Protein AF-A0A1G2R1R0-F1 (afdb_monomer_lite)

Organism: NCBI:txid1802451

Secondary structure (DSSP, 8-state):
-------PPPHHHHHHHHHHHHHHHHHHHHHHHHHHHHHHHHHHHHHHHHHHHHHHHHHT-GGGTTTTT-S---SS--S-BTTTBSSPPPPSSTT---EEE---TT-TTS---SSTT--EEEEE-SSS-BTTEEEEEEEETTEEEEEEEE-TTSSSS--TTTS-GGGG-

Sequence (169 aa):
MLQTKQKGFTLIELLVVIAIIGILAGIVMVSLGGARANARDARRQADMRQFSTAMEMCYDDAACGAGNDAYIASATLPTVIGTFMPAVPDDPQAGLDYGWVCNIAGVAPCPAATNSQDYCAYAILEGGDTATTIQAIFAGPGGVREKAVADADNNRVPDAGEITLAVCE

pLDDT: mean 80.39, std 12.14, range [47.19, 96.94]

Radius of gyration: 25.12 Å; chains: 1; bounding box: 64×57×67 Å

InterPro domains:
  IPR002416 Type II secretion system protein GspH-like [PR00885] (4-18)
  IPR002416 Type II secretion system protein GspH-like [PR00885] (19-33)
  IPR012902 Prokaryotic N-terminal methylation site [PF07963] (5-29)
  IPR012902 Prokaryotic N-terminal methylation site [PS00409] (7-27)
  IPR012902 Prokaryotic N-terminal methylation site [TIGR02532] (6-29)
  IPR045584 Pilin-like [SSF54523] (9-96)

Foldseek 3Di:
DDDDPDDDDDPVNVVVVVVVVVVVVVVVVVVVVVVVLVVLQVVQQVLLQLVQVLLVVLACDVQQPHPDLSSPQDPDDDQARRPSRRGRDARPDPPHGKDWQGAHAPDPPHDHNPDSQQTKIKDWGPPDDDQFWTWMWIRGPPGIDIDIWTDRPSPSDRDSPRDHSVVVD

Structure (mmCIF, N/CA/C/O backbone):
data_AF-A0A1G2R1R0-F1
#
_entry.id   AF-A0A1G2R1R0-F1
#
loop_
_atom_site.group_PDB
_atom_site.id
_atom_site.type_symbol
_atom_site.label_atom_id
_atom_site.label_alt_id
_atom_site.label_comp_id
_atom_site.label_asym_id
_atom_site.label_entity_id
_atom_site.label_seq_id
_atom_site.pdbx_PDB_ins_code
_atom_site.Cartn_x
_atom_site.Cartn_y
_atom_site.Cartn_z
_atom_site.occupancy
_atom_site.B_iso_or_equiv
_atom_site.auth_seq_id
_atom_site.auth_comp_id
_atom_site.auth_asym_id
_atom_site.auth_atom_id
_atom_site.pdbx_PDB_model_num
ATOM 1 N N . MET A 1 1 ? -47.206 -36.824 43.257 1.00 47.28 1 MET A N 1
ATOM 2 C CA . MET A 1 1 ? -46.804 -35.985 42.107 1.00 47.28 1 MET A CA 1
ATOM 3 C C . MET A 1 1 ? -45.983 -34.823 42.647 1.00 47.28 1 MET A C 1
ATOM 5 O O . MET A 1 1 ? -46.531 -33.996 43.360 1.00 47.28 1 MET A O 1
ATOM 9 N N . LEU A 1 2 ? -44.667 -34.817 42.427 1.00 56.06 2 LEU A N 1
ATOM 10 C CA . LEU A 1 2 ? -43.780 -33.742 42.889 1.00 56.06 2 LEU A CA 1
ATOM 11 C C . LEU A 1 2 ? -43.936 -32.539 41.947 1.00 56.06 2 LEU A C 1
ATOM 13 O O . LEU A 1 2 ? -43.501 -32.599 40.802 1.00 56.06 2 LEU A O 1
ATOM 17 N N . GLN A 1 3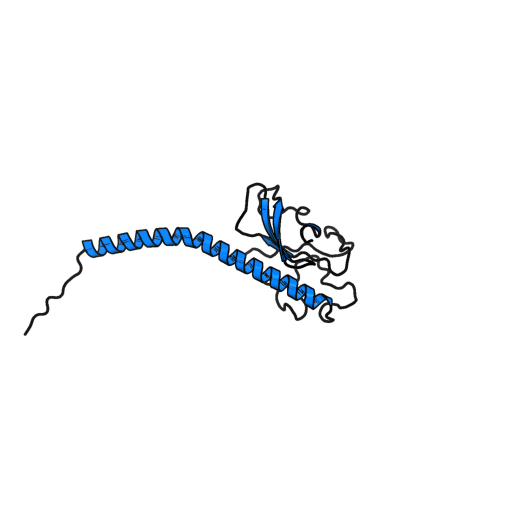 ? -44.591 -31.469 42.405 1.00 66.31 3 GLN A N 1
ATOM 18 C CA . GLN A 1 3 ? -44.658 -30.207 41.664 1.00 66.31 3 GLN A CA 1
ATOM 19 C C . GLN A 1 3 ? -43.278 -29.539 41.665 1.00 66.31 3 GLN A C 1
ATOM 21 O O . GLN A 1 3 ? -42.821 -29.007 42.677 1.00 66.31 3 GLN A O 1
ATOM 26 N N . THR A 1 4 ? -42.610 -29.551 40.517 1.00 67.38 4 THR A N 1
ATOM 27 C CA . THR A 1 4 ? -41.399 -28.766 40.271 1.00 67.38 4 THR A CA 1
ATOM 28 C C . THR A 1 4 ? -41.767 -27.285 40.195 1.00 67.38 4 THR A C 1
ATOM 30 O O . THR A 1 4 ? -42.403 -26.852 39.233 1.00 67.38 4 THR A O 1
ATOM 33 N N . LYS A 1 5 ? -41.384 -26.497 41.209 1.00 72.75 5 LYS A N 1
ATOM 34 C CA . LYS A 1 5 ? -41.508 -25.031 41.175 1.00 72.75 5 LYS A CA 1
ATOM 35 C C . LYS A 1 5 ? -40.664 -24.482 40.021 1.00 72.75 5 LYS A C 1
ATOM 37 O O . LYS A 1 5 ? -39.437 -24.511 40.084 1.00 72.75 5 LYS A O 1
ATOM 42 N N . GLN A 1 6 ? -41.326 -23.981 38.984 1.00 74.12 6 GLN A N 1
ATOM 43 C CA . GLN A 1 6 ? -40.698 -23.215 37.910 1.00 74.12 6 GLN A CA 1
ATOM 44 C C . GLN A 1 6 ? -40.205 -21.885 38.504 1.00 74.12 6 GLN A C 1
ATOM 46 O O . GLN A 1 6 ? -41.007 -21.092 38.998 1.00 74.12 6 GLN A O 1
ATOM 51 N N . LYS A 1 7 ? -38.886 -21.666 38.528 1.00 77.75 7 LYS A N 1
ATOM 52 C CA . LYS A 1 7 ? -38.292 -20.385 38.934 1.00 77.75 7 LYS A CA 1
ATOM 53 C C . LYS A 1 7 ? -38.355 -19.433 37.737 1.00 77.75 7 LYS A C 1
ATOM 55 O O . LYS A 1 7 ? -37.730 -19.708 36.718 1.00 77.75 7 LYS A O 1
ATOM 60 N N . GLY A 1 8 ? -39.129 -18.357 37.851 1.00 80.56 8 GLY A N 1
ATOM 61 C CA . GLY A 1 8 ? -39.125 -17.263 36.878 1.00 80.56 8 GLY A CA 1
ATOM 62 C C . GLY A 1 8 ? -37.972 -16.297 37.147 1.00 80.56 8 GLY A C 1
ATOM 63 O O . GLY A 1 8 ? -37.616 -16.084 38.305 1.00 80.56 8 GLY A O 1
ATOM 64 N N . PHE A 1 9 ? -37.405 -15.721 36.087 1.00 81.38 9 PHE A N 1
ATOM 65 C CA . PHE A 1 9 ? -36.461 -14.608 36.196 1.00 81.38 9 PHE A CA 1
ATOM 66 C C . PHE A 1 9 ? -37.168 -13.366 36.740 1.00 81.38 9 PHE A C 1
ATOM 68 O O . PHE A 1 9 ? -38.299 -13.058 36.357 1.00 81.38 9 PHE A O 1
ATOM 75 N N . THR A 1 10 ? -36.496 -12.635 37.622 1.00 91.31 10 THR A N 1
ATOM 76 C CA . THR A 1 10 ? -36.976 -11.338 38.097 1.00 91.31 10 THR A CA 1
ATOM 77 C C . THR A 1 10 ? -36.669 -10.246 37.067 1.00 91.31 10 THR A C 1
ATOM 79 O O . THR A 1 10 ? -35.667 -10.297 36.353 1.00 91.31 10 THR A O 1
ATOM 82 N N . LEU A 1 11 ? -37.519 -9.215 36.996 1.00 90.06 11 LEU A N 1
ATOM 83 C CA . LEU A 1 11 ? -37.290 -8.064 36.110 1.00 90.06 11 LEU A CA 1
ATOM 84 C C . LEU A 1 11 ? -35.960 -7.356 36.414 1.00 90.06 11 LEU A C 1
ATOM 86 O O . LEU A 1 11 ? -35.303 -6.862 35.502 1.00 90.06 11 LEU A O 1
ATOM 90 N N . ILE A 1 12 ? -35.549 -7.339 37.686 1.00 93.62 12 ILE A N 1
ATOM 91 C CA . ILE A 1 12 ? -34.287 -6.729 38.109 1.00 93.62 12 ILE A CA 1
ATOM 92 C C . ILE A 1 12 ? -33.070 -7.530 37.634 1.00 93.62 12 ILE A C 1
ATOM 94 O O . ILE A 1 12 ? -32.092 -6.928 37.200 1.00 93.62 12 ILE A O 1
ATOM 98 N N . GLU A 1 13 ? -33.135 -8.866 37.637 1.00 91.56 13 GLU A N 1
ATOM 99 C CA . GLU A 1 13 ? -32.060 -9.707 37.095 1.00 91.56 13 GLU A CA 1
ATOM 100 C C . GLU A 1 13 ? -31.853 -9.437 35.605 1.00 91.56 13 GLU A C 1
ATOM 102 O O . GLU A 1 13 ? -30.718 -9.279 35.161 1.00 91.56 13 GLU A O 1
ATOM 107 N N . LEU A 1 14 ? -32.937 -9.307 34.837 1.00 92.25 14 LEU A N 1
ATOM 108 C CA . LEU A 1 14 ? -32.832 -9.014 33.410 1.00 92.25 14 LEU A CA 1
ATOM 109 C C . LEU A 1 14 ? -32.313 -7.589 33.152 1.00 92.25 14 LEU A C 1
ATOM 111 O O . LEU A 1 14 ? -31.505 -7.389 32.245 1.00 92.25 14 LEU A O 1
ATOM 115 N N . LEU A 1 15 ? -32.706 -6.616 33.982 1.00 93.75 15 LEU A N 1
ATOM 116 C CA . LEU A 1 15 ? -32.245 -5.228 33.885 1.00 93.75 15 LEU A CA 1
ATOM 117 C C . LEU A 1 15 ? -30.734 -5.103 34.129 1.00 93.75 15 LEU A C 1
ATOM 119 O O . LEU A 1 15 ? -30.040 -4.412 33.383 1.00 93.75 15 LEU A O 1
ATOM 123 N N . VAL A 1 16 ? -30.200 -5.796 35.137 1.00 95.50 16 VAL A N 1
ATOM 124 C CA . VAL A 1 16 ? -28.757 -5.773 35.428 1.00 95.50 16 VAL A CA 1
ATOM 125 C C . VAL A 1 16 ? -27.952 -6.408 34.290 1.00 95.50 16 VAL A C 1
ATOM 127 O O . VAL A 1 16 ? -26.895 -5.896 33.926 1.00 95.50 16 VAL A O 1
ATOM 130 N N . VAL A 1 17 ? -28.457 -7.479 33.674 1.00 95.88 17 VAL A N 1
ATOM 131 C CA . VAL A 1 17 ? -27.763 -8.157 32.567 1.00 95.88 17 VAL A CA 1
ATOM 132 C C . VAL A 1 17 ? -27.630 -7.250 31.347 1.00 95.88 17 VAL A C 1
ATOM 134 O O . VAL A 1 17 ? -26.528 -7.105 30.817 1.00 95.88 17 VAL A O 1
ATOM 137 N N . ILE A 1 18 ? -28.711 -6.592 30.919 1.00 96.06 18 ILE A N 1
ATOM 138 C CA . ILE A 1 18 ? -28.638 -5.674 29.771 1.00 96.06 18 ILE A CA 1
ATOM 139 C C . ILE A 1 18 ? -27.754 -4.457 30.073 1.00 96.06 18 ILE A C 1
ATOM 141 O O . ILE A 1 18 ? -27.066 -3.975 29.176 1.00 96.06 18 ILE A O 1
ATOM 145 N N . ALA A 1 19 ? -27.706 -4.006 31.333 1.00 96.69 19 ALA A N 1
ATOM 146 C CA . ALA A 1 19 ? -26.809 -2.936 31.755 1.00 96.69 19 ALA A CA 1
ATOM 147 C C . ALA A 1 19 ? -25.333 -3.351 31.618 1.00 96.69 19 ALA A C 1
ATOM 149 O O . ALA A 1 19 ? -24.538 -2.606 31.048 1.00 96.69 19 ALA A O 1
ATOM 150 N N . ILE A 1 20 ? -24.969 -4.561 32.060 1.00 96.75 20 ILE A N 1
ATOM 151 C CA . ILE A 1 20 ? -23.601 -5.087 31.920 1.00 96.75 20 ILE A CA 1
ATOM 152 C C . ILE A 1 20 ? -23.238 -5.286 30.442 1.00 96.75 20 ILE A C 1
ATOM 154 O O . ILE A 1 20 ? -22.154 -4.877 30.024 1.00 96.75 20 ILE A O 1
ATOM 158 N N . ILE A 1 21 ? -24.141 -5.858 29.633 1.00 96.81 21 ILE A N 1
ATOM 159 C CA . ILE A 1 21 ? -23.924 -6.025 28.185 1.00 96.81 21 ILE A CA 1
ATOM 160 C C . ILE A 1 21 ? -23.706 -4.662 27.517 1.00 96.81 21 ILE A C 1
ATOM 162 O O . ILE A 1 21 ? -22.800 -4.536 26.698 1.00 96.81 21 ILE A O 1
ATOM 166 N N . GLY A 1 22 ? -24.475 -3.636 27.894 1.00 96.94 22 GLY A N 1
ATOM 167 C CA . GLY A 1 22 ? -24.312 -2.275 27.379 1.00 96.94 22 GLY A CA 1
ATOM 168 C C . GLY A 1 22 ? -22.936 -1.678 27.686 1.00 96.94 22 GLY A C 1
ATOM 169 O O . GLY A 1 22 ? -22.299 -1.119 26.795 1.00 96.94 22 GLY A O 1
ATOM 170 N N . ILE A 1 23 ? -22.440 -1.853 28.916 1.00 96.25 23 ILE A N 1
ATOM 171 C CA . ILE A 1 23 ? -21.105 -1.381 29.319 1.00 96.25 23 ILE A CA 1
ATOM 172 C C . ILE A 1 23 ? -20.011 -2.099 28.518 1.00 96.25 23 ILE A C 1
ATOM 174 O O . ILE A 1 23 ? -19.132 -1.449 27.950 1.00 96.25 23 ILE A O 1
ATOM 178 N N . LEU A 1 24 ? -20.076 -3.432 28.430 1.00 96.88 24 LEU A N 1
ATOM 179 C CA . LEU A 1 24 ? -19.086 -4.224 27.692 1.00 96.88 24 LEU A CA 1
ATOM 180 C C . LEU A 1 24 ? -19.102 -3.902 26.192 1.00 96.88 24 LEU A C 1
ATOM 182 O O . LEU A 1 24 ? -18.042 -3.725 25.592 1.00 96.88 24 LEU A O 1
ATOM 186 N N . ALA A 1 25 ? -20.289 -3.769 25.594 1.00 94.75 25 ALA A N 1
ATOM 187 C CA . ALA A 1 25 ? -20.441 -3.406 24.188 1.00 94.75 25 ALA A CA 1
ATOM 188 C C . ALA A 1 25 ? -19.860 -2.015 23.885 1.00 94.75 25 ALA A C 1
ATOM 190 O O . ALA A 1 25 ? -19.209 -1.840 22.854 1.00 94.75 25 ALA A O 1
ATOM 191 N N . GLY A 1 26 ? -20.032 -1.047 24.794 1.00 93.81 26 GLY A N 1
ATOM 192 C CA . GLY A 1 26 ? -19.455 0.292 24.659 1.00 93.81 26 GLY A CA 1
ATOM 193 C C . GLY A 1 26 ? -17.925 0.282 24.610 1.00 93.81 26 GLY A C 1
ATOM 194 O O . GLY A 1 26 ? -17.334 0.904 23.728 1.00 93.81 26 GLY A O 1
ATOM 195 N N . ILE A 1 27 ? -17.274 -0.477 25.499 1.00 92.88 27 ILE A N 1
ATOM 196 C CA . ILE A 1 27 ? -15.804 -0.590 25.532 1.00 92.88 27 ILE A CA 1
ATOM 197 C C . ILE A 1 27 ? -15.273 -1.245 24.248 1.00 92.88 27 ILE A C 1
ATOM 199 O O . ILE A 1 27 ? -14.305 -0.764 23.656 1.00 92.88 27 ILE A O 1
ATOM 203 N N . VAL A 1 28 ? -15.920 -2.321 23.791 1.00 92.44 28 VAL A N 1
ATOM 204 C CA . VAL A 1 28 ? -15.526 -3.046 22.570 1.00 92.44 28 VAL A CA 1
ATOM 205 C C . VAL A 1 28 ? -15.661 -2.171 21.321 1.00 92.44 28 VAL A C 1
ATOM 207 O O . VAL A 1 28 ? -14.831 -2.249 20.419 1.00 92.44 28 VAL A O 1
ATOM 210 N N . MET A 1 29 ? -16.683 -1.316 21.256 1.00 89.94 29 MET A N 1
ATOM 211 C CA . MET A 1 29 ? -16.896 -0.449 20.097 1.00 89.94 29 MET A CA 1
ATOM 212 C C . MET A 1 29 ? -15.741 0.542 19.895 1.00 89.94 29 MET A C 1
ATOM 214 O O . MET A 1 29 ? -15.302 0.736 18.762 1.00 89.94 29 MET A O 1
ATOM 218 N N . VAL A 1 30 ? -15.220 1.129 20.978 1.00 86.81 30 VAL A N 1
ATOM 219 C CA . VAL A 1 30 ? -14.116 2.102 20.907 1.00 86.81 30 VAL A CA 1
ATOM 220 C C . VAL A 1 30 ? -12.808 1.437 20.466 1.00 86.81 30 VAL A C 1
ATOM 222 O O . VAL A 1 30 ? -12.084 1.997 19.645 1.00 86.81 30 VAL A O 1
ATOM 225 N N . SER A 1 31 ? -12.509 0.226 20.945 1.00 86.75 31 SER A N 1
ATOM 226 C CA . SER A 1 31 ? -11.260 -0.469 20.591 1.00 86.75 31 SER A CA 1
ATOM 227 C C . SER A 1 31 ? -11.249 -1.017 19.158 1.00 86.75 31 SER A C 1
ATOM 229 O O . SER A 1 31 ? -10.190 -1.111 18.533 1.00 86.75 31 SER A O 1
ATOM 231 N N . LEU A 1 32 ? -12.421 -1.342 18.604 1.00 88.50 32 LEU A N 1
ATOM 232 C CA . LEU A 1 32 ? -12.543 -1.948 17.278 1.00 88.50 32 LEU A CA 1
ATOM 233 C C . LEU A 1 32 ? -12.160 -0.996 16.131 1.00 88.50 32 LEU A C 1
ATOM 235 O O . LEU A 1 32 ? -11.712 -1.462 15.084 1.00 88.50 32 LEU A O 1
ATOM 239 N N . GLY A 1 33 ? -12.313 0.320 16.314 1.00 86.00 33 GLY A N 1
ATOM 240 C CA . GLY A 1 33 ? -11.946 1.322 15.307 1.00 86.00 33 GLY A CA 1
ATOM 241 C C . GLY A 1 33 ? -10.454 1.288 14.963 1.00 86.00 33 GLY A C 1
ATOM 242 O O . GLY A 1 33 ? -10.094 1.050 13.811 1.00 86.00 33 GLY A O 1
ATOM 243 N N . GLY A 1 34 ? -9.593 1.432 15.976 1.00 87.19 34 GLY A N 1
ATOM 244 C CA . GLY A 1 34 ? -8.137 1.380 15.798 1.00 87.19 34 GLY A CA 1
ATOM 245 C C . GLY A 1 34 ? -7.640 0.006 15.342 1.00 87.19 34 GLY A C 1
ATOM 246 O O . GLY A 1 34 ? -6.773 -0.084 14.478 1.00 87.19 34 GLY A O 1
ATOM 247 N N . ALA A 1 35 ? -8.245 -1.080 15.836 1.00 89.50 35 ALA A N 1
ATOM 248 C CA . ALA A 1 35 ? -7.892 -2.432 15.400 1.00 89.50 35 ALA A CA 1
ATOM 249 C C . ALA A 1 35 ? -8.140 -2.656 13.896 1.00 89.50 35 ALA A C 1
ATOM 251 O O . ALA A 1 35 ? -7.343 -3.315 13.230 1.00 89.50 35 ALA A O 1
ATOM 252 N N . ARG A 1 36 ? -9.223 -2.091 13.343 1.00 91.56 36 ARG A N 1
ATOM 253 C CA . ARG A 1 36 ? -9.523 -2.166 11.905 1.00 91.56 36 ARG A CA 1
ATOM 254 C C . ARG A 1 36 ? -8.539 -1.355 11.063 1.00 91.56 36 ARG A C 1
ATOM 256 O O . ARG A 1 36 ? -8.139 -1.849 10.015 1.00 91.56 36 ARG A O 1
ATOM 263 N N . ALA A 1 37 ? -8.152 -0.162 11.517 1.00 90.69 37 ALA A N 1
ATOM 264 C CA . ALA A 1 37 ? -7.141 0.656 10.843 1.00 90.69 37 ALA A CA 1
ATOM 265 C C . ALA A 1 37 ? -5.792 -0.080 10.780 1.00 90.69 37 ALA A C 1
ATOM 267 O O . ALA A 1 37 ? -5.262 -0.303 9.696 1.00 90.69 37 ALA A O 1
ATOM 268 N N . ASN A 1 38 ? -5.325 -0.614 11.913 1.00 91.19 38 ASN A N 1
ATOM 269 C CA . ASN A 1 38 ? -4.081 -1.388 11.975 1.00 91.19 38 ASN A CA 1
ATOM 270 C C . ASN A 1 38 ? -4.111 -2.637 11.077 1.00 91.19 38 ASN A C 1
ATOM 272 O O . ASN A 1 38 ? -3.102 -3.001 10.478 1.00 91.19 38 ASN A O 1
ATOM 276 N N . ALA A 1 39 ? -5.262 -3.311 10.974 1.00 93.56 39 ALA A N 1
ATOM 277 C CA . ALA A 1 39 ? -5.418 -4.460 10.085 1.00 93.56 39 ALA A CA 1
ATOM 278 C C . ALA A 1 39 ? -5.335 -4.066 8.599 1.00 93.56 39 ALA A C 1
ATOM 280 O O . ALA A 1 39 ? -4.767 -4.816 7.803 1.00 93.56 39 ALA A O 1
ATOM 281 N N . ARG A 1 40 ? -5.872 -2.895 8.226 1.00 94.44 40 ARG A N 1
ATOM 282 C CA . ARG A 1 40 ? -5.736 -2.346 6.870 1.00 94.44 40 ARG A CA 1
ATOM 283 C C . ARG A 1 40 ? -4.294 -1.944 6.577 1.00 94.44 40 ARG A C 1
ATOM 285 O O . ARG A 1 40 ? -3.773 -2.349 5.547 1.00 94.44 40 ARG A O 1
ATOM 292 N N . ASP A 1 41 ? -3.614 -1.278 7.504 1.00 93.38 41 ASP A N 1
ATOM 293 C CA . ASP A 1 41 ? -2.197 -0.914 7.350 1.00 93.38 41 ASP A CA 1
ATOM 294 C C . ASP A 1 41 ? -1.291 -2.147 7.204 1.00 93.38 41 ASP A C 1
ATOM 296 O O . ASP A 1 41 ? -0.437 -2.199 6.318 1.00 93.38 41 ASP A O 1
ATOM 300 N N . ALA A 1 42 ? -1.532 -3.201 7.992 1.00 93.81 42 ALA A N 1
ATOM 301 C CA . ALA A 1 42 ? -0.822 -4.472 7.843 1.00 93.81 42 ALA A CA 1
ATOM 302 C C . ALA A 1 42 ? -1.050 -5.109 6.461 1.00 93.81 42 ALA A C 1
ATOM 304 O O . ALA A 1 42 ? -0.132 -5.704 5.888 1.00 93.81 42 ALA A O 1
ATOM 305 N N . ARG A 1 43 ? -2.262 -4.968 5.906 1.00 94.81 43 ARG A N 1
ATOM 306 C CA . ARG A 1 43 ? -2.582 -5.431 4.555 1.00 94.81 43 ARG A CA 1
ATOM 307 C C . ARG A 1 43 ? -1.835 -4.615 3.495 1.00 94.81 43 ARG A C 1
ATOM 309 O O . ARG A 1 43 ? -1.142 -5.223 2.686 1.00 94.81 43 ARG A O 1
ATOM 316 N N . ARG A 1 44 ? -1.863 -3.278 3.578 1.00 94.38 44 ARG A N 1
ATOM 317 C CA . ARG A 1 44 ? -1.099 -2.370 2.698 1.00 94.38 44 ARG A CA 1
ATOM 318 C C . ARG A 1 44 ? 0.386 -2.720 2.674 1.00 94.38 44 ARG A C 1
ATOM 320 O O . ARG A 1 44 ? 0.991 -2.823 1.613 1.00 94.38 44 ARG A O 1
ATOM 327 N N . GLN A 1 45 ? 0.973 -2.982 3.842 1.00 93.56 45 GLN A N 1
ATOM 328 C CA . GLN A 1 45 ? 2.371 -3.395 3.943 1.00 93.56 45 GLN A CA 1
ATOM 329 C C . GLN A 1 45 ? 2.647 -4.745 3.269 1.00 93.56 45 GLN A C 1
ATOM 331 O O . GLN A 1 45 ? 3.684 -4.906 2.623 1.00 93.56 45 GLN A O 1
ATOM 336 N N . ALA A 1 46 ? 1.750 -5.721 3.416 1.00 94.75 46 ALA A N 1
ATOM 337 C CA . ALA A 1 46 ? 1.886 -7.010 2.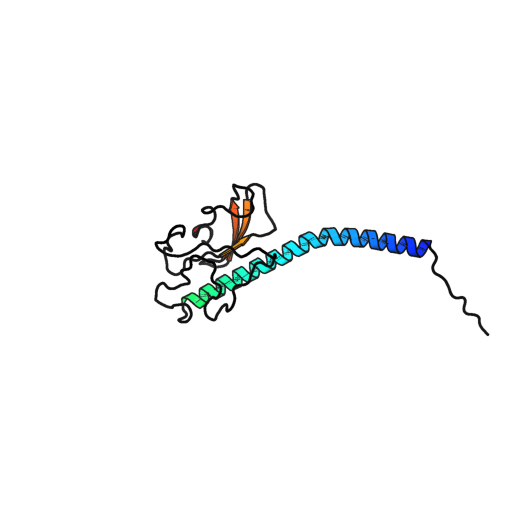747 1.00 94.75 46 ALA A CA 1
ATOM 338 C C . ALA A 1 46 ? 1.764 -6.879 1.221 1.00 94.75 46 ALA A C 1
ATOM 340 O O . ALA A 1 46 ? 2.523 -7.527 0.499 1.00 94.75 46 ALA A O 1
ATOM 341 N N . ASP A 1 47 ? 0.857 -6.030 0.740 1.00 94.31 47 ASP A N 1
ATOM 342 C CA . ASP A 1 47 ? 0.647 -5.789 -0.687 1.00 94.31 47 ASP A CA 1
ATOM 343 C C . ASP A 1 47 ? 1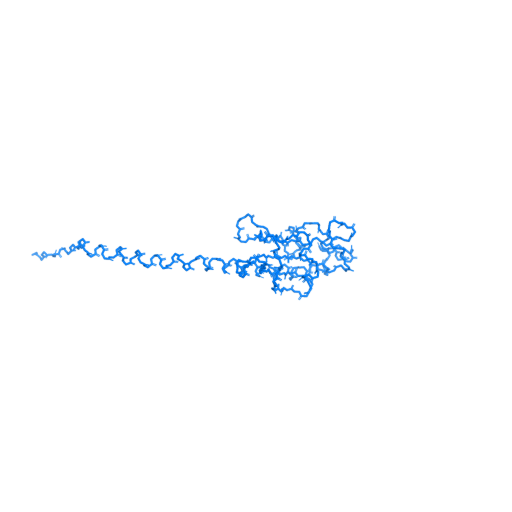.847 -5.052 -1.309 1.00 94.31 47 ASP A C 1
ATOM 345 O O . ASP A 1 47 ? 2.356 -5.497 -2.334 1.00 94.31 47 ASP A O 1
ATOM 349 N N . MET A 1 48 ? 2.419 -4.038 -0.643 1.00 93.31 48 MET A N 1
ATOM 350 C CA . MET A 1 48 ? 3.657 -3.379 -1.105 1.00 93.31 48 MET A CA 1
ATOM 351 C C . MET A 1 48 ? 4.855 -4.336 -1.181 1.00 93.31 48 MET A C 1
ATOM 353 O O . MET A 1 48 ? 5.683 -4.229 -2.083 1.00 93.31 48 MET A O 1
ATOM 357 N N . ARG A 1 49 ? 4.957 -5.308 -0.263 1.00 93.50 49 ARG A N 1
ATOM 358 C CA . ARG A 1 49 ? 6.008 -6.344 -0.321 1.00 93.50 49 ARG A CA 1
ATOM 359 C C . ARG A 1 49 ? 5.817 -7.273 -1.506 1.00 93.50 49 ARG A C 1
ATOM 361 O O . ARG A 1 49 ? 6.784 -7.552 -2.204 1.00 93.50 49 ARG A O 1
ATOM 368 N N . GLN A 1 50 ? 4.583 -7.710 -1.751 1.00 92.69 50 GLN A N 1
ATOM 369 C CA . GLN A 1 50 ? 4.266 -8.503 -2.938 1.00 92.69 50 GLN A CA 1
ATOM 370 C C . GLN A 1 50 ? 4.559 -7.718 -4.214 1.00 92.69 50 GLN A C 1
ATOM 372 O O . GLN A 1 50 ? 5.118 -8.284 -5.147 1.00 92.69 50 GLN A O 1
ATOM 377 N N . PHE A 1 51 ? 4.236 -6.422 -4.234 1.00 90.06 51 PHE A N 1
ATOM 378 C CA . PHE A 1 51 ? 4.526 -5.538 -5.354 1.00 90.06 51 PHE A CA 1
ATOM 379 C C . PHE A 1 51 ? 6.030 -5.491 -5.619 1.00 90.06 51 PHE A C 1
ATOM 381 O O . PHE A 1 51 ? 6.468 -5.756 -6.732 1.00 90.06 51 PHE A O 1
ATOM 388 N N . SER A 1 52 ? 6.826 -5.243 -4.577 1.00 89.62 52 SER A N 1
ATOM 389 C CA . SER A 1 52 ? 8.279 -5.170 -4.696 1.00 89.62 52 SER A CA 1
ATOM 390 C C . SER A 1 52 ? 8.902 -6.480 -5.191 1.00 89.62 52 SER A C 1
ATOM 392 O O . SER A 1 52 ? 9.688 -6.468 -6.135 1.00 89.62 52 SER A O 1
ATOM 394 N N . THR A 1 53 ? 8.486 -7.621 -4.632 1.00 90.62 53 THR A N 1
ATOM 395 C CA . THR A 1 53 ? 8.955 -8.940 -5.081 1.00 90.62 53 THR A CA 1
ATOM 396 C C . THR A 1 53 ? 8.521 -9.249 -6.513 1.00 90.62 53 THR A C 1
ATOM 398 O O . THR A 1 53 ? 9.326 -9.742 -7.297 1.00 90.62 53 THR A O 1
ATOM 401 N N . ALA A 1 54 ? 7.273 -8.952 -6.885 1.00 89.06 54 ALA A N 1
ATOM 402 C CA . ALA A 1 54 ? 6.795 -9.172 -8.246 1.00 89.06 54 ALA A CA 1
ATOM 403 C C . ALA A 1 54 ? 7.580 -8.323 -9.248 1.00 89.06 54 ALA A C 1
ATOM 405 O O . ALA A 1 54 ? 7.980 -8.835 -10.286 1.00 89.06 54 ALA A O 1
ATOM 406 N N . MET A 1 55 ? 7.848 -7.062 -8.913 1.00 84.81 55 MET A N 1
ATOM 407 C CA . MET A 1 55 ? 8.647 -6.143 -9.720 1.00 84.81 55 MET A CA 1
ATOM 408 C C . MET A 1 55 ? 10.103 -6.602 -9.865 1.00 84.81 55 MET A C 1
ATOM 410 O O . MET A 1 55 ? 10.666 -6.493 -10.951 1.00 84.81 55 MET A O 1
ATOM 414 N N . GLU A 1 56 ? 10.711 -7.153 -8.814 1.00 85.19 56 GLU A N 1
ATOM 415 C CA . GLU A 1 56 ? 12.068 -7.713 -8.870 1.00 85.19 56 GLU A CA 1
ATOM 416 C C . GLU A 1 56 ? 12.128 -8.974 -9.746 1.00 85.19 56 GLU A C 1
ATOM 418 O O . GLU A 1 56 ? 12.991 -9.088 -10.608 1.00 85.19 56 GLU A O 1
ATOM 423 N N . MET A 1 57 ? 11.162 -9.888 -9.606 1.00 86.38 57 MET A N 1
ATOM 424 C CA . MET A 1 57 ? 11.075 -11.089 -10.452 1.00 86.38 57 MET A CA 1
ATOM 425 C C . MET A 1 57 ? 10.777 -10.752 -11.920 1.00 86.38 57 MET A C 1
ATOM 427 O O . MET A 1 57 ? 11.275 -11.407 -12.831 1.00 86.38 57 MET A O 1
ATOM 431 N N . CYS A 1 58 ? 9.957 -9.728 -12.139 1.00 83.56 58 CYS A N 1
ATOM 432 C CA . CYS A 1 58 ? 9.547 -9.245 -13.451 1.00 83.56 58 CYS A CA 1
ATOM 433 C C . CYS A 1 58 ? 10.705 -8.592 -14.215 1.00 83.56 58 CYS A C 1
ATOM 435 O O . CYS A 1 58 ? 10.727 -8.646 -15.439 1.00 83.56 58 CYS A O 1
ATOM 437 N N . TYR A 1 59 ? 11.695 -8.028 -13.521 1.00 77.94 59 TYR A N 1
ATOM 438 C CA . TYR A 1 59 ? 12.823 -7.347 -14.157 1.00 77.94 59 TYR A CA 1
ATOM 439 C C . TYR A 1 59 ? 13.587 -8.227 -15.163 1.00 77.94 59 TYR A C 1
ATOM 441 O O . TYR A 1 59 ? 13.861 -7.793 -16.282 1.00 77.94 59 TYR A O 1
ATOM 449 N N . ASP A 1 60 ? 13.871 -9.477 -14.791 1.00 76.44 60 ASP A N 1
ATOM 450 C CA . ASP A 1 60 ? 14.653 -10.411 -15.611 1.00 76.44 60 ASP A CA 1
ATOM 451 C C . ASP A 1 60 ? 13.784 -11.307 -16.523 1.00 76.44 60 ASP A C 1
ATOM 453 O O . ASP A 1 60 ? 14.309 -12.176 -17.226 1.00 76.44 60 ASP A O 1
ATOM 457 N N . ASP A 1 61 ? 12.457 -11.122 -16.542 1.00 80.38 61 ASP A N 1
ATOM 458 C CA . ASP A 1 61 ? 11.521 -12.023 -17.226 1.00 80.38 61 ASP A CA 1
ATOM 459 C C . ASP A 1 61 ? 10.988 -11.471 -18.563 1.00 80.38 61 ASP A C 1
ATOM 461 O O . ASP A 1 61 ? 10.597 -10.309 -18.708 1.00 80.38 61 ASP A O 1
ATOM 465 N N . ALA A 1 62 ? 10.931 -12.330 -19.583 1.00 75.88 62 ALA A N 1
ATOM 466 C CA . ALA A 1 62 ? 10.480 -11.952 -20.922 1.00 75.88 62 ALA A CA 1
ATOM 467 C C . ALA A 1 62 ? 8.991 -11.564 -20.987 1.00 75.88 62 ALA A C 1
ATOM 469 O O . ALA A 1 62 ? 8.624 -10.721 -21.807 1.00 75.88 62 ALA A O 1
ATOM 470 N N . ALA A 1 63 ? 8.136 -12.117 -20.117 1.00 73.12 63 ALA A N 1
ATOM 471 C CA . ALA A 1 63 ? 6.723 -11.738 -20.002 1.00 73.12 63 ALA A CA 1
ATOM 472 C C . ALA A 1 63 ? 6.536 -10.301 -19.488 1.00 73.12 63 ALA A C 1
ATOM 474 O O . ALA A 1 63 ? 5.451 -9.734 -19.604 1.00 73.12 63 ALA A O 1
ATOM 475 N N . CYS A 1 64 ? 7.605 -9.723 -18.949 1.00 73.44 64 CYS A N 1
ATOM 476 C CA . CYS A 1 64 ? 7.692 -8.375 -18.419 1.00 73.44 64 CYS A CA 1
ATOM 477 C C . CYS A 1 64 ? 8.544 -7.431 -19.277 1.00 73.44 64 CYS A C 1
ATOM 479 O O . CYS A 1 64 ? 8.817 -6.309 -18.865 1.00 73.44 64 CYS A O 1
ATOM 481 N N . GLY A 1 65 ? 8.953 -7.868 -20.473 1.00 64.12 65 GLY A N 1
ATOM 482 C CA . GLY A 1 65 ? 9.722 -7.036 -21.395 1.00 64.12 65 GLY A CA 1
ATOM 483 C C . GLY A 1 65 ? 11.241 -7.100 -21.215 1.00 64.12 65 GLY A C 1
ATOM 484 O O . GLY A 1 65 ? 11.910 -6.123 -21.563 1.00 64.12 65 GLY A O 1
ATOM 485 N N . ALA A 1 66 ? 11.787 -8.223 -20.717 1.00 54.84 66 ALA A N 1
ATOM 486 C CA . ALA A 1 66 ? 13.233 -8.436 -20.569 1.00 54.84 66 ALA A CA 1
ATOM 487 C C . ALA A 1 66 ? 14.050 -7.862 -21.744 1.00 54.84 66 ALA A C 1
ATOM 489 O O . ALA A 1 66 ? 13.865 -8.241 -22.904 1.00 54.84 66 ALA A O 1
ATOM 490 N N . GLY A 1 67 ? 14.972 -6.950 -21.421 1.00 51.72 67 GLY A N 1
ATOM 491 C CA . GLY A 1 67 ? 15.978 -6.419 -22.346 1.00 51.72 67 GLY A CA 1
ATOM 492 C C . GLY A 1 67 ? 15.564 -5.259 -23.262 1.00 51.72 67 GLY A C 1
ATOM 493 O O . GLY A 1 67 ? 16.397 -4.847 -24.063 1.00 51.72 67 GLY A O 1
ATOM 494 N N . ASN A 1 68 ? 14.345 -4.710 -23.164 1.00 47.19 68 ASN A N 1
ATOM 495 C CA . ASN A 1 68 ? 13.870 -3.630 -24.056 1.00 47.19 68 ASN A CA 1
ATOM 496 C C . ASN A 1 68 ? 13.553 -2.293 -23.356 1.00 47.19 68 ASN A C 1
ATOM 498 O O . ASN A 1 68 ? 12.668 -1.578 -23.820 1.00 47.19 68 ASN A O 1
ATOM 502 N N . ASP A 1 69 ? 14.189 -1.965 -22.223 1.00 50.22 69 ASP A N 1
ATOM 503 C CA . ASP A 1 69 ? 13.804 -0.796 -21.396 1.00 50.22 69 ASP A CA 1
ATOM 504 C C . ASP A 1 69 ? 12.297 -0.770 -21.043 1.00 50.22 69 ASP A C 1
ATOM 506 O O . ASP A 1 69 ? 11.724 0.260 -20.703 1.00 50.22 69 ASP A O 1
ATOM 510 N N . ALA A 1 70 ? 11.651 -1.938 -21.128 1.00 49.84 70 ALA A N 1
ATOM 511 C CA . ALA A 1 70 ? 10.213 -2.148 -21.013 1.00 49.84 70 ALA A CA 1
ATOM 512 C C . ALA A 1 70 ? 9.817 -2.675 -19.627 1.00 49.84 70 ALA A C 1
ATOM 514 O O . ALA A 1 70 ? 8.740 -3.245 -19.462 1.00 49.84 70 ALA A O 1
ATOM 515 N N . TYR A 1 71 ? 10.678 -2.466 -18.630 1.00 57.69 71 TYR A N 1
ATOM 516 C CA . TYR A 1 71 ? 10.268 -2.524 -17.235 1.00 57.69 71 TYR A CA 1
ATOM 517 C C . TYR A 1 71 ? 9.117 -1.547 -17.055 1.00 57.69 71 TYR A C 1
ATOM 519 O O . TYR A 1 71 ? 9.296 -0.400 -17.447 1.00 57.69 71 TYR A O 1
ATOM 527 N N . ILE A 1 72 ? 7.962 -2.021 -16.563 1.00 63.38 72 ILE A N 1
ATOM 528 C CA . ILE A 1 72 ? 6.640 -1.367 -16.640 1.00 63.38 72 ILE A CA 1
ATOM 529 C C . ILE A 1 72 ? 6.767 0.156 -16.719 1.00 63.38 72 ILE A C 1
ATOM 531 O O . ILE A 1 72 ? 6.769 0.831 -15.695 1.00 63.38 72 ILE A O 1
ATOM 535 N N . ALA A 1 73 ? 6.901 0.679 -17.938 1.00 71.50 73 ALA A N 1
ATOM 536 C CA . ALA A 1 73 ? 7.059 2.097 -18.196 1.00 71.50 73 ALA A CA 1
ATOM 537 C C . ALA A 1 73 ? 5.645 2.638 -18.329 1.00 71.50 73 ALA A C 1
ATOM 539 O O . ALA A 1 73 ? 5.055 2.629 -19.412 1.00 71.50 73 ALA A O 1
ATOM 540 N N . SER A 1 74 ? 5.055 3.006 -17.195 1.00 73.81 74 SER A N 1
ATOM 541 C CA . SER A 1 74 ? 3.629 3.301 -17.122 1.00 73.81 74 SER A CA 1
ATOM 542 C C . SER A 1 74 ? 3.355 4.647 -16.476 1.00 73.81 74 SER A C 1
ATOM 544 O O . SER A 1 74 ? 3.928 5.009 -15.447 1.00 73.81 74 SER A O 1
ATOM 546 N N . ALA A 1 75 ? 2.420 5.375 -17.089 1.00 74.31 75 ALA A N 1
ATOM 547 C CA . ALA A 1 75 ? 1.887 6.629 -16.575 1.00 74.31 75 ALA A CA 1
ATOM 548 C C . ALA A 1 75 ? 0.945 6.391 -15.386 1.00 74.31 75 ALA A C 1
ATOM 550 O O . ALA A 1 75 ? 0.703 7.297 -14.597 1.00 74.31 75 ALA A O 1
ATOM 551 N N . THR A 1 76 ? 0.415 5.175 -15.266 1.00 78.50 76 THR A N 1
ATOM 552 C CA . THR A 1 76 ? -0.571 4.776 -14.259 1.00 78.50 76 THR A CA 1
ATOM 553 C C . THR A 1 76 ? -0.116 3.522 -13.527 1.00 78.50 76 THR A C 1
ATOM 555 O O . THR A 1 76 ? 0.717 2.773 -14.040 1.00 78.50 76 THR A O 1
ATOM 558 N N . LEU A 1 77 ? -0.695 3.257 -12.355 1.00 80.69 77 LEU A N 1
ATOM 559 C CA . LEU A 1 77 ? -0.475 1.997 -11.650 1.00 80.69 77 LEU A CA 1
ATOM 560 C C . LEU A 1 77 ? -0.740 0.818 -12.612 1.00 80.69 77 LEU A C 1
ATOM 562 O O . LEU A 1 77 ? -1.780 0.811 -13.285 1.00 80.69 77 LEU A O 1
ATOM 566 N N . PRO A 1 78 ? 0.188 -0.145 -12.746 1.00 80.69 78 PRO A N 1
ATOM 567 C CA . PRO A 1 78 ? -0.062 -1.327 -13.553 1.00 80.69 78 PRO A CA 1
ATOM 568 C C . PRO A 1 78 ? -1.217 -2.135 -12.968 1.00 80.69 78 PRO A C 1
ATOM 570 O O . PRO A 1 78 ? -1.364 -2.244 -11.758 1.00 80.69 78 PRO A O 1
ATOM 573 N N . THR A 1 79 ? -2.019 -2.748 -13.831 1.00 84.00 79 THR A N 1
ATOM 574 C CA . THR A 1 79 ? -3.071 -3.684 -13.406 1.00 84.00 79 THR A CA 1
ATOM 575 C C . THR A 1 79 ? -2.544 -5.112 -13.262 1.00 84.00 79 THR A C 1
ATOM 577 O O . THR A 1 79 ? -3.148 -5.927 -12.566 1.00 84.00 79 THR A O 1
ATOM 580 N N . VAL A 1 80 ? -1.409 -5.411 -13.903 1.00 82.81 80 VAL A N 1
ATOM 581 C CA . VAL A 1 80 ? -0.753 -6.723 -13.957 1.00 82.81 80 VAL A CA 1
ATOM 582 C C . VAL A 1 80 ? 0.767 -6.523 -13.983 1.00 82.81 80 VAL A C 1
ATOM 584 O O . VAL A 1 80 ? 1.254 -5.618 -14.658 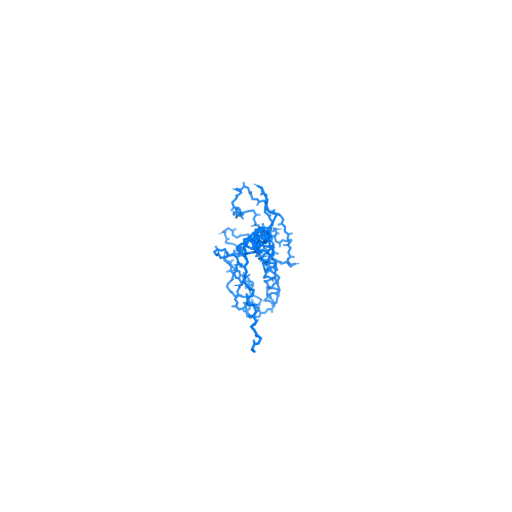1.00 82.81 80 VAL A O 1
ATOM 587 N N . ILE A 1 81 ? 1.515 -7.390 -13.295 1.00 83.69 81 ILE A N 1
ATOM 588 C CA . ILE A 1 81 ? 2.986 -7.450 -13.318 1.00 83.69 81 ILE A CA 1
ATOM 589 C C . ILE A 1 81 ? 3.392 -8.835 -13.837 1.00 83.69 81 ILE A C 1
ATOM 591 O O . ILE A 1 81 ? 3.548 -9.789 -13.067 1.00 83.69 81 ILE A O 1
ATOM 595 N N . GLY A 1 82 ? 3.490 -8.958 -15.165 1.00 80.25 82 GLY A N 1
ATOM 596 C CA . GLY A 1 82 ? 3.793 -10.216 -15.856 1.00 80.25 82 GLY A CA 1
ATOM 597 C C . GLY A 1 82 ? 2.956 -11.394 -15.353 1.00 80.25 82 GLY A C 1
ATOM 598 O O . GLY A 1 82 ? 1.743 -11.294 -15.177 1.00 80.25 82 GLY A O 1
ATOM 599 N N . THR A 1 83 ? 3.617 -12.520 -15.081 1.00 83.75 83 THR A N 1
ATOM 600 C CA . THR A 1 83 ? 3.000 -13.692 -14.434 1.00 83.75 83 THR A CA 1
ATOM 601 C C . THR A 1 83 ? 3.119 -13.681 -12.909 1.00 83.75 83 THR A C 1
ATOM 603 O O . THR A 1 83 ? 2.583 -14.570 -12.250 1.00 83.75 83 THR A O 1
ATOM 606 N N . PHE A 1 84 ? 3.836 -12.711 -12.341 1.00 86.94 84 PHE A N 1
ATOM 607 C CA . PHE A 1 84 ? 4.178 -12.670 -10.917 1.00 86.94 84 PHE A CA 1
ATOM 608 C C . PHE A 1 84 ? 3.110 -11.968 -10.079 1.00 86.94 84 PHE A C 1
ATOM 610 O O . PHE A 1 84 ? 2.944 -12.288 -8.904 1.00 86.94 84 PHE A O 1
ATOM 617 N N . MET A 1 85 ? 2.339 -11.069 -10.694 1.00 88.38 85 MET A N 1
ATOM 618 C CA . MET A 1 85 ? 1.151 -10.472 -10.093 1.00 88.38 85 MET A CA 1
ATOM 619 C C . MET A 1 85 ? 0.043 -10.339 -11.148 1.00 88.38 85 MET A C 1
ATOM 621 O O . MET A 1 85 ? 0.012 -9.354 -11.882 1.00 88.38 85 MET A O 1
ATOM 625 N N . PRO A 1 86 ? -0.875 -11.318 -11.251 1.00 82.25 86 PRO A N 1
ATOM 626 C CA . PRO A 1 86 ? -1.933 -11.319 -12.266 1.00 82.25 86 PRO A CA 1
ATOM 627 C C . PRO A 1 86 ? -3.025 -10.265 -12.022 1.00 82.25 86 PRO A C 1
ATOM 629 O O . PRO A 1 86 ? -3.824 -10.005 -12.916 1.00 82.25 86 PRO A O 1
ATOM 632 N N . ALA A 1 87 ? -3.077 -9.693 -10.819 1.00 86.38 87 ALA A N 1
ATOM 633 C CA . ALA A 1 87 ? -3.910 -8.553 -10.466 1.00 86.38 87 ALA A CA 1
ATOM 634 C C . ALA A 1 87 ? -3.213 -7.780 -9.344 1.00 86.38 87 ALA A C 1
ATOM 636 O O . ALA A 1 87 ? -2.896 -8.369 -8.305 1.00 86.38 87 ALA A O 1
ATOM 637 N N . VAL A 1 88 ? -2.956 -6.491 -9.558 1.00 85.75 88 VAL A N 1
ATOM 638 C CA . VAL A 1 88 ? -2.474 -5.614 -8.485 1.00 85.75 88 VAL A CA 1
ATOM 639 C C . VAL A 1 88 ? -3.598 -5.444 -7.455 1.00 85.75 88 VAL A C 1
ATOM 641 O O . VAL A 1 88 ? -4.731 -5.186 -7.858 1.00 85.75 88 VAL A O 1
ATOM 644 N N . PRO A 1 89 ? -3.336 -5.655 -6.150 1.00 88.75 89 PRO A N 1
ATOM 645 C CA . PRO A 1 89 ? -4.352 -5.465 -5.122 1.00 88.75 89 PRO A CA 1
ATOM 646 C C . PRO A 1 89 ? -4.802 -4.006 -5.030 1.00 88.75 89 PRO A C 1
ATOM 648 O O . PRO A 1 89 ? -3.981 -3.098 -5.154 1.00 88.75 89 PRO A O 1
ATOM 651 N N . ASP A 1 90 ? -6.082 -3.809 -4.733 1.00 88.94 90 ASP A N 1
ATOM 652 C CA . ASP A 1 90 ? -6.639 -2.500 -4.391 1.00 88.94 90 ASP A CA 1
ATOM 653 C C . ASP A 1 90 ? -6.416 -2.188 -2.903 1.00 88.94 90 ASP A C 1
ATOM 655 O O . ASP A 1 90 ? -6.214 -3.095 -2.081 1.00 88.94 90 ASP A O 1
ATOM 659 N N . ASP A 1 91 ? -6.503 -0.909 -2.525 1.00 89.69 91 ASP A N 1
ATOM 660 C CA . ASP A 1 91 ? -6.423 -0.533 -1.116 1.00 89.69 91 ASP A CA 1
ATOM 661 C C . ASP A 1 91 ? -7.574 -1.192 -0.323 1.00 89.69 91 ASP A C 1
ATOM 663 O O . ASP A 1 91 ? -8.729 -1.209 -0.764 1.00 89.69 91 ASP A O 1
ATOM 667 N N . PRO A 1 92 ? -7.315 -1.738 0.881 1.00 90.75 92 PRO A N 1
ATOM 668 C CA . PRO A 1 92 ? -8.358 -2.370 1.691 1.00 90.75 92 PRO A CA 1
ATOM 669 C C . PRO A 1 92 ? -9.450 -1.394 2.168 1.00 90.75 92 PRO A C 1
ATOM 671 O O . PRO A 1 92 ? -10.460 -1.825 2.738 1.00 90.75 92 PRO A O 1
ATOM 674 N N . GLN A 1 93 ? -9.258 -0.086 1.994 1.00 87.69 93 GLN A N 1
ATOM 675 C CA . GLN A 1 93 ? -10.280 0.928 2.182 1.00 87.69 93 GLN A CA 1
ATOM 676 C C . GLN A 1 93 ? -11.004 1.209 0.862 1.00 87.69 93 GLN A C 1
ATOM 678 O O . GLN A 1 93 ? -10.427 1.693 -0.104 1.00 87.69 93 GLN A O 1
ATOM 683 N N . ALA A 1 94 ? -12.312 0.947 0.848 1.00 81.94 94 ALA A N 1
ATOM 684 C CA . ALA A 1 94 ? -13.135 1.123 -0.342 1.00 81.94 94 ALA A CA 1
ATOM 685 C C . ALA A 1 94 ? -13.040 2.549 -0.915 1.00 81.94 94 ALA A C 1
ATOM 687 O O . ALA A 1 94 ? -13.289 3.524 -0.202 1.00 81.94 94 ALA A O 1
ATOM 688 N N . GLY A 1 95 ? -12.754 2.639 -2.217 1.00 76.69 95 GLY A N 1
ATOM 689 C CA . GLY A 1 95 ? -12.672 3.901 -2.957 1.00 76.69 95 GLY A CA 1
ATOM 690 C C . GLY A 1 95 ? -11.309 4.591 -2.906 1.00 76.69 95 GLY A C 1
ATOM 691 O O . GLY A 1 95 ? -11.217 5.730 -3.357 1.00 76.69 95 GLY A O 1
ATOM 692 N N . LEU A 1 96 ? -10.283 3.933 -2.359 1.00 79.81 96 LEU A N 1
ATOM 693 C CA . LEU A 1 96 ? -8.889 4.349 -2.472 1.00 79.81 96 LEU A CA 1
ATOM 694 C C . LEU A 1 96 ? -8.119 3.332 -3.318 1.00 79.81 96 LEU A C 1
ATOM 696 O O . LEU A 1 96 ? -8.377 2.134 -3.232 1.00 79.81 96 LEU A O 1
ATOM 700 N N . ASP A 1 97 ? -7.155 3.830 -4.083 1.00 82.44 97 ASP A N 1
ATOM 701 C CA . ASP A 1 97 ? -6.203 3.024 -4.841 1.00 82.44 97 ASP A CA 1
ATOM 702 C C . ASP A 1 97 ? -4.793 3.274 -4.302 1.00 82.44 97 ASP A C 1
ATOM 704 O O . ASP A 1 97 ? -4.519 4.307 -3.678 1.00 82.44 97 ASP A O 1
ATOM 708 N N . TYR A 1 98 ? -3.876 2.344 -4.564 1.00 88.75 98 TYR A N 1
ATOM 709 C CA . TYR A 1 98 ? -2.464 2.601 -4.309 1.00 88.75 98 TYR A CA 1
ATOM 710 C C . TYR A 1 98 ? -1.918 3.690 -5.225 1.00 88.75 98 TYR A C 1
ATOM 712 O O . TYR A 1 98 ? -2.284 3.817 -6.395 1.00 88.75 98 TYR A O 1
ATOM 720 N N . GLY A 1 99 ? -1.000 4.475 -4.674 1.00 86.25 99 GLY A N 1
ATOM 721 C CA . GLY A 1 99 ? -0.297 5.508 -5.402 1.00 86.25 99 GLY A CA 1
ATOM 722 C C . GLY A 1 99 ? 0.783 4.923 -6.304 1.00 86.25 99 GLY A C 1
ATOM 723 O O . GLY A 1 99 ? 1.477 3.972 -5.941 1.00 86.25 99 GLY A O 1
ATOM 724 N N . TRP A 1 100 ? 0.951 5.530 -7.475 1.00 85.62 100 TRP A N 1
ATOM 725 C CA . TRP A 1 100 ? 2.004 5.204 -8.430 1.00 85.62 100 TRP A CA 1
ATOM 726 C C . TRP A 1 100 ? 2.682 6.483 -8.885 1.00 85.62 100 TRP A C 1
ATOM 728 O O . TRP A 1 100 ? 2.026 7.396 -9.390 1.00 85.62 100 TRP A O 1
ATOM 738 N N . VAL A 1 101 ? 3.999 6.546 -8.732 1.00 81.75 101 VAL A N 1
ATOM 739 C CA . VAL A 1 101 ? 4.797 7.556 -9.419 1.00 81.75 101 VAL A CA 1
ATOM 740 C C . VAL A 1 101 ? 5.159 6.976 -10.771 1.00 81.75 101 VAL A C 1
ATOM 742 O O . VAL A 1 101 ? 5.818 5.940 -10.860 1.00 81.75 101 VAL A O 1
ATOM 745 N N . CYS A 1 102 ? 4.716 7.647 -11.827 1.00 78.00 102 CYS A N 1
ATOM 746 C CA . CYS A 1 102 ? 5.026 7.198 -13.168 1.00 78.00 102 CYS A CA 1
ATOM 747 C C . CYS A 1 102 ? 6.533 7.207 -13.440 1.00 78.00 102 CYS A C 1
ATOM 749 O O . CYS A 1 102 ? 7.251 8.096 -12.994 1.00 78.00 102 CYS A O 1
ATOM 751 N N . ASN A 1 103 ? 7.006 6.214 -14.189 1.00 75.19 103 ASN A N 1
ATOM 752 C CA . ASN A 1 103 ? 8.424 5.954 -14.454 1.00 75.19 103 ASN A CA 1
ATOM 753 C C . ASN A 1 103 ? 8.710 5.926 -15.967 1.00 75.19 103 ASN A C 1
ATOM 755 O O . ASN A 1 103 ? 9.411 5.059 -16.481 1.00 75.19 103 ASN A O 1
ATOM 759 N N . ILE A 1 104 ? 8.127 6.865 -16.711 1.00 74.56 104 ILE A N 1
ATOM 760 C CA . ILE A 1 104 ? 8.335 6.956 -18.158 1.00 74.56 104 ILE A CA 1
ATOM 761 C C . ILE A 1 104 ? 9.411 8.000 -18.453 1.00 74.56 104 ILE A C 1
ATOM 763 O O . ILE A 1 104 ? 9.259 9.180 -18.131 1.00 74.56 104 ILE A O 1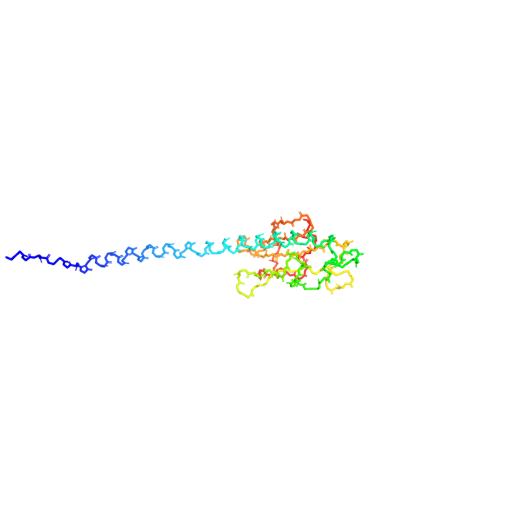
ATOM 767 N N . ALA A 1 105 ? 10.480 7.585 -19.132 1.00 71.94 105 ALA A N 1
ATOM 768 C CA . ALA A 1 105 ? 11.501 8.503 -19.620 1.00 71.94 105 ALA A CA 1
ATOM 769 C C . ALA A 1 105 ? 10.918 9.482 -20.660 1.00 71.94 105 ALA A C 1
ATOM 771 O O . ALA A 1 105 ? 10.308 9.081 -21.650 1.00 71.94 105 ALA A O 1
ATOM 772 N N . GLY A 1 106 ? 11.129 10.786 -20.451 1.00 68.00 106 GLY A N 1
ATOM 773 C CA . GLY A 1 106 ? 10.775 11.825 -21.426 1.00 68.00 106 GLY A CA 1
ATOM 774 C C . GLY A 1 106 ? 9.299 12.244 -21.464 1.00 68.00 106 GLY A C 1
ATOM 775 O O . GLY A 1 106 ? 8.928 13.018 -22.346 1.00 68.00 106 GLY A O 1
ATOM 776 N N . VAL A 1 107 ? 8.465 11.791 -20.519 1.00 67.12 107 VAL A N 1
ATOM 777 C CA . VAL A 1 107 ? 7.050 12.187 -20.411 1.00 67.12 107 VAL A CA 1
ATOM 778 C C . VAL A 1 107 ? 6.819 12.945 -19.104 1.00 67.12 107 VAL A C 1
ATOM 780 O O . VAL A 1 107 ? 6.833 12.354 -18.034 1.00 67.12 107 VAL A O 1
ATOM 783 N N . ALA A 1 108 ? 6.572 14.256 -19.164 1.00 63.84 108 ALA A N 1
ATOM 784 C CA . ALA A 1 108 ? 6.137 15.016 -17.987 1.00 63.84 108 ALA A CA 1
ATOM 785 C C . ALA A 1 108 ? 4.698 14.611 -17.584 1.00 63.84 108 ALA A C 1
ATOM 787 O O . ALA A 1 108 ? 3.876 14.403 -18.480 1.00 63.84 108 ALA A O 1
ATOM 788 N N . PRO A 1 109 ? 4.351 14.519 -16.282 1.00 67.56 109 PRO A N 1
ATOM 789 C CA . PRO A 1 109 ? 5.120 14.920 -15.098 1.00 67.56 109 PRO A CA 1
ATOM 790 C C . PRO A 1 109 ? 6.008 13.808 -14.509 1.00 67.56 109 PRO A C 1
ATOM 792 O O . PRO A 1 109 ? 6.483 13.952 -13.385 1.00 67.56 109 PRO A O 1
ATOM 795 N N . CYS A 1 110 ? 6.221 12.700 -15.222 1.00 68.38 110 CYS A N 1
ATOM 796 C CA . CYS A 1 110 ? 7.023 11.596 -14.710 1.00 68.38 110 CYS A CA 1
ATOM 797 C C . CYS A 1 110 ? 8.461 12.060 -14.481 1.00 68.38 110 CYS A C 1
ATOM 799 O O . CYS A 1 110 ? 9.045 12.689 -15.374 1.00 68.38 110 CYS A O 1
ATOM 801 N N . PRO A 1 111 ? 9.059 11.766 -13.312 1.00 65.00 111 PRO A N 1
ATOM 802 C CA . PRO A 1 111 ? 10.498 11.868 -13.183 1.00 65.00 111 PRO A CA 1
ATOM 803 C C . PRO A 1 111 ? 11.090 10.992 -14.286 1.00 65.00 111 PRO A C 1
ATOM 805 O O . PRO A 1 111 ? 10.630 9.869 -14.498 1.00 65.00 111 PRO A O 1
ATOM 808 N N . ALA A 1 112 ? 12.052 11.520 -15.042 1.00 58.81 112 ALA A N 1
ATOM 809 C CA . ALA A 1 112 ? 12.717 10.714 -16.052 1.00 58.81 112 ALA A CA 1
ATOM 810 C C . ALA A 1 112 ? 13.299 9.482 -15.347 1.00 58.81 112 ALA A C 1
ATOM 812 O O . ALA A 1 112 ? 14.160 9.651 -14.487 1.00 58.81 112 ALA A O 1
ATOM 813 N N . ALA A 1 113 ? 12.806 8.280 -15.670 1.00 60.78 113 ALA A N 1
ATOM 814 C CA . ALA A 1 113 ? 13.428 7.046 -15.210 1.00 60.78 113 ALA A CA 1
ATOM 815 C C . ALA A 1 113 ? 14.895 7.103 -15.642 1.00 60.78 113 ALA A C 1
ATOM 817 O O . ALA A 1 113 ? 15.201 7.221 -16.832 1.00 60.78 113 ALA A O 1
ATOM 818 N N . THR A 1 114 ? 15.793 7.161 -14.664 1.00 60.06 114 THR A N 1
ATOM 819 C CA . THR A 1 114 ? 17.231 7.298 -14.910 1.00 60.06 114 THR A CA 1
ATOM 820 C C . THR A 1 114 ? 17.864 5.951 -15.221 1.00 60.06 114 THR A C 1
ATOM 822 O O . THR A 1 114 ? 18.926 5.894 -15.841 1.00 60.06 114 THR A O 1
ATOM 825 N N . ASN A 1 115 ? 17.185 4.871 -14.834 1.00 64.88 115 ASN A N 1
ATOM 826 C CA . ASN A 1 115 ? 17.530 3.495 -15.133 1.00 64.88 115 ASN A CA 1
ATOM 827 C C . ASN A 1 115 ? 16.256 2.663 -15.406 1.00 64.88 115 ASN A C 1
ATOM 829 O O . ASN A 1 115 ? 15.137 3.075 -15.101 1.00 64.88 115 ASN A O 1
ATOM 833 N N . SER A 1 116 ? 16.428 1.464 -15.963 1.00 63.47 116 SER A N 1
ATOM 834 C CA . SER A 1 116 ? 15.328 0.545 -16.287 1.00 63.47 116 SER A CA 1
ATOM 835 C C . SER A 1 116 ? 14.779 -0.219 -15.061 1.00 63.47 116 SER A C 1
ATOM 837 O O . SER A 1 116 ? 14.037 -1.173 -15.247 1.00 63.47 116 SER A O 1
ATOM 839 N N . GLN A 1 117 ? 15.164 0.135 -13.827 1.00 69.12 117 GLN A N 1
ATOM 840 C CA . GLN A 1 117 ? 14.699 -0.467 -12.560 1.00 69.12 117 GLN A CA 1
ATOM 841 C C . GLN A 1 117 ? 13.908 0.520 -11.683 1.00 69.12 117 GLN A C 1
ATOM 843 O O . GLN A 1 117 ? 13.403 0.144 -10.625 1.00 69.12 117 GLN A O 1
ATOM 848 N N . ASP A 1 118 ? 13.789 1.775 -12.109 1.00 76.25 118 ASP A N 1
ATOM 849 C CA . ASP A 1 118 ? 13.136 2.833 -11.354 1.00 76.25 118 ASP A CA 1
ATOM 850 C C . ASP A 1 118 ? 11.616 2.600 -11.335 1.00 76.25 118 ASP A C 1
ATOM 852 O O . ASP A 1 118 ? 10.940 2.646 -12.365 1.00 76.25 118 ASP A O 1
ATOM 856 N N . TYR A 1 119 ? 11.054 2.353 -10.151 1.00 81.69 119 TYR A N 1
ATOM 857 C CA . TYR A 1 119 ? 9.611 2.352 -9.908 1.00 81.69 119 TYR A CA 1
ATOM 858 C C . TYR A 1 119 ? 9.308 2.813 -8.487 1.00 81.69 119 TYR A C 1
ATOM 860 O O . TYR A 1 119 ? 10.147 2.738 -7.589 1.00 81.69 119 TYR A O 1
ATOM 868 N N . CYS A 1 120 ? 8.087 3.292 -8.279 1.00 86.31 120 CYS A N 1
ATOM 869 C CA . CYS A 1 120 ? 7.661 3.764 -6.976 1.00 86.31 120 CYS A CA 1
ATOM 870 C C . CYS A 1 120 ? 6.146 3.614 -6.842 1.00 86.31 120 CYS A C 1
ATOM 872 O O . CYS A 1 120 ? 5.372 4.411 -7.374 1.00 86.31 120 CYS A O 1
ATOM 874 N N . ALA A 1 121 ? 5.738 2.566 -6.132 1.00 89.38 121 ALA A N 1
ATOM 875 C CA . ALA A 1 121 ? 4.371 2.390 -5.663 1.00 89.38 121 ALA A CA 1
ATOM 876 C C . ALA A 1 121 ? 4.301 2.756 -4.180 1.00 89.38 121 ALA A C 1
ATOM 878 O O . ALA A 1 121 ? 5.273 2.563 -3.445 1.00 89.38 121 ALA A O 1
ATOM 879 N N . TYR A 1 122 ? 3.170 3.281 -3.723 1.00 89.31 122 TYR A N 1
ATOM 880 C CA . TYR A 1 122 ? 3.007 3.629 -2.319 1.00 89.31 122 TYR A CA 1
ATOM 881 C C . TYR A 1 122 ? 1.581 3.462 -1.816 1.00 89.31 122 TYR A C 1
ATOM 883 O O . TYR A 1 122 ? 0.612 3.541 -2.567 1.00 89.31 122 TYR A O 1
ATOM 891 N N . ALA A 1 123 ? 1.459 3.273 -0.509 1.00 90.56 123 ALA A N 1
ATOM 892 C CA . ALA A 1 123 ? 0.191 3.283 0.198 1.00 90.56 123 ALA A CA 1
ATOM 893 C C . ALA A 1 123 ? 0.295 4.193 1.421 1.00 90.56 123 ALA A C 1
ATOM 895 O O . ALA A 1 123 ? 1.312 4.205 2.117 1.00 90.56 123 ALA A O 1
ATOM 896 N N . ILE A 1 124 ? -0.763 4.950 1.687 1.00 88.25 124 ILE A N 1
ATOM 897 C CA . ILE A 1 124 ? -0.816 5.890 2.806 1.00 88.25 124 ILE A CA 1
ATOM 898 C C . ILE A 1 124 ? -1.385 5.156 4.013 1.00 88.25 124 ILE A C 1
ATOM 900 O O . ILE A 1 124 ? -2.467 4.569 3.943 1.00 88.25 124 ILE A O 1
ATOM 904 N N . LEU A 1 125 ? -0.640 5.165 5.114 1.00 89.44 125 LEU A N 1
ATOM 905 C CA . LEU A 1 125 ? -1.040 4.500 6.344 1.00 89.44 125 LEU A CA 1
ATOM 906 C C . LEU A 1 125 ? -2.087 5.339 7.084 1.00 89.44 125 LEU A C 1
ATOM 908 O O . LEU A 1 125 ? -2.177 6.562 6.959 1.00 89.44 125 LEU A O 1
ATOM 912 N N . GLU A 1 126 ? -2.959 4.671 7.827 1.00 86.88 126 GLU A N 1
ATOM 913 C CA . GLU A 1 126 ? -3.960 5.335 8.665 1.00 86.88 126 GLU A CA 1
ATOM 914 C C . GLU A 1 126 ? -3.386 5.798 10.001 1.00 86.88 126 GLU A C 1
ATOM 916 O O . GLU A 1 126 ? -3.890 6.761 10.581 1.00 86.88 126 GLU A O 1
ATOM 921 N N . GLY A 1 127 ? -2.317 5.152 10.467 1.00 77.69 127 GLY A N 1
ATOM 922 C CA . GLY A 1 127 ? -1.516 5.617 11.595 1.00 77.69 127 GLY A CA 1
ATOM 923 C C . GLY A 1 127 ? -0.555 6.757 11.234 1.00 77.69 127 GLY A C 1
ATOM 924 O O . GLY A 1 127 ? -0.056 6.835 10.119 1.00 77.69 127 GLY A O 1
ATOM 925 N N . GLY A 1 128 ? -0.275 7.638 12.202 1.00 72.06 128 GLY A N 1
ATOM 926 C CA . GLY A 1 128 ? 0.843 8.593 12.130 1.00 72.06 128 GLY A CA 1
ATOM 927 C C . GLY A 1 128 ? 0.614 9.865 11.307 1.00 72.06 128 GLY A C 1
ATOM 928 O O . GLY A 1 128 ? 1.571 10.590 11.052 1.00 72.06 128 GLY A O 1
ATOM 929 N N . ASP A 1 129 ? -0.633 10.139 10.931 1.00 76.81 129 ASP A N 1
ATOM 930 C CA . ASP A 1 129 ? -1.056 11.367 10.257 1.00 76.81 129 ASP A CA 1
ATOM 931 C C . ASP A 1 129 ? -1.047 12.566 11.229 1.00 76.81 129 ASP A C 1
ATOM 933 O O . ASP A 1 129 ? -1.647 12.535 12.311 1.00 76.81 129 ASP A O 1
ATOM 937 N N . THR A 1 130 ? -0.326 13.617 10.860 1.00 77.25 130 THR A N 1
ATOM 938 C CA . THR A 1 130 ? -0.258 14.901 11.561 1.00 77.25 130 THR A CA 1
ATOM 939 C C . THR A 1 130 ? -0.549 16.013 10.567 1.00 77.25 130 THR A C 1
ATOM 941 O O . THR A 1 130 ? -0.367 15.826 9.372 1.00 77.25 130 THR A O 1
ATOM 944 N N . ALA A 1 131 ? -0.891 17.206 11.060 1.00 77.06 131 ALA A N 1
ATOM 945 C CA . ALA A 1 131 ? -1.303 18.342 10.227 1.00 77.06 131 ALA A CA 1
ATOM 946 C C . ALA A 1 131 ? -0.314 18.779 9.119 1.00 77.06 131 ALA A C 1
ATOM 948 O O . ALA A 1 131 ? -0.641 19.668 8.343 1.00 77.06 131 ALA A O 1
ATOM 949 N N . THR A 1 132 ? 0.904 18.232 9.093 1.00 79.25 132 THR A N 1
ATOM 950 C CA . THR A 1 132 ? 1.952 18.541 8.109 1.00 79.25 132 THR A CA 1
ATOM 951 C C . THR A 1 132 ? 2.646 17.299 7.553 1.00 79.25 132 THR A C 1
ATOM 953 O O . THR A 1 132 ? 3.604 17.420 6.785 1.00 79.25 132 THR A O 1
ATOM 956 N N . THR A 1 133 ? 2.311 16.102 8.037 1.00 80.75 133 THR A N 1
ATOM 957 C CA . THR A 1 133 ? 3.093 14.898 7.740 1.00 80.75 133 THR A CA 1
ATOM 958 C C . THR A 1 133 ? 2.240 13.650 7.839 1.00 80.75 133 THR A C 1
ATOM 960 O O . THR A 1 133 ? 1.642 13.400 8.883 1.00 80.75 133 THR A O 1
ATOM 963 N N . ILE A 1 134 ? 2.285 12.834 6.791 1.00 85.62 134 ILE A N 1
ATOM 964 C CA . ILE A 1 134 ? 1.630 11.529 6.715 1.00 85.62 134 ILE A CA 1
ATOM 965 C C . ILE A 1 134 ? 2.659 10.398 6.761 1.00 85.62 134 ILE A C 1
ATOM 967 O O . ILE A 1 134 ? 3.800 10.559 6.322 1.00 85.62 134 ILE A O 1
ATOM 971 N N . GLN A 1 135 ? 2.262 9.226 7.259 1.00 88.88 135 GLN A N 1
ATOM 972 C CA . GLN A 1 135 ? 3.058 8.009 7.105 1.00 88.88 135 GLN A CA 1
ATOM 973 C C . GLN A 1 135 ? 2.642 7.269 5.839 1.00 88.88 135 GLN A C 1
ATOM 975 O O . GLN A 1 135 ? 1.462 7.008 5.612 1.00 88.88 135 GLN A O 1
ATOM 980 N N . ALA A 1 136 ? 3.622 6.897 5.025 1.00 90.06 136 ALA A N 1
ATOM 981 C CA . ALA A 1 136 ? 3.403 6.100 3.833 1.00 90.06 136 ALA A CA 1
ATOM 982 C C . ALA A 1 136 ? 4.408 4.952 3.761 1.00 90.06 136 ALA A C 1
ATOM 984 O O . ALA A 1 136 ? 5.543 5.038 4.241 1.00 90.06 136 ALA A O 1
ATOM 985 N N . ILE A 1 137 ? 3.972 3.865 3.140 1.00 91.44 137 ILE A N 1
ATOM 986 C CA . ILE A 1 137 ? 4.815 2.732 2.800 1.00 91.44 137 ILE A CA 1
ATOM 987 C C . ILE A 1 137 ? 5.075 2.738 1.302 1.00 91.44 137 ILE A C 1
ATOM 989 O O . ILE A 1 137 ? 4.152 2.861 0.505 1.00 91.44 137 ILE A O 1
ATOM 993 N N . PHE A 1 138 ? 6.343 2.614 0.940 1.00 91.06 138 PHE A N 1
ATOM 994 C CA . PHE A 1 138 ? 6.841 2.710 -0.420 1.00 91.06 138 PHE A CA 1
ATOM 995 C C . PHE A 1 138 ? 7.426 1.374 -0.853 1.00 91.06 138 PHE A C 1
ATOM 997 O O . PHE A 1 138 ? 8.191 0.771 -0.100 1.00 91.06 138 PHE A O 1
ATOM 1004 N N . ALA A 1 139 ? 7.116 0.958 -2.075 1.00 90.94 139 ALA A N 1
ATOM 1005 C CA . ALA A 1 139 ? 7.776 -0.123 -2.792 1.00 90.94 139 ALA A CA 1
ATOM 1006 C C . ALA A 1 139 ? 8.551 0.475 -3.970 1.00 90.94 139 ALA A C 1
ATOM 1008 O O . ALA A 1 139 ? 7.973 1.175 -4.802 1.00 90.94 139 ALA A O 1
ATOM 1009 N N . GLY A 1 140 ? 9.852 0.204 -4.033 1.00 87.00 140 GLY A N 1
ATOM 1010 C CA . GLY A 1 140 ? 10.722 0.661 -5.114 1.00 87.00 140 GLY A CA 1
ATOM 1011 C C . GLY A 1 140 ? 11.978 -0.203 -5.236 1.00 87.00 140 GLY A C 1
ATOM 1012 O O . GLY A 1 140 ? 12.069 -1.254 -4.585 1.00 87.00 140 GLY A O 1
ATOM 1013 N N . PRO A 1 141 ? 12.963 0.220 -6.044 1.00 77.44 141 PRO A N 1
ATOM 1014 C CA . PRO A 1 141 ? 14.255 -0.449 -6.096 1.00 77.44 141 PRO A CA 1
ATOM 1015 C C . PRO A 1 141 ? 14.868 -0.480 -4.685 1.00 77.44 141 PRO A C 1
ATOM 1017 O O . PRO A 1 141 ? 14.861 0.512 -3.956 1.00 77.44 141 PRO A O 1
ATOM 1020 N N . GLY A 1 142 ? 15.313 -1.661 -4.251 1.00 80.12 142 GLY A N 1
ATOM 1021 C CA . GLY A 1 142 ? 15.827 -1.882 -2.892 1.00 80.12 142 GLY A CA 1
ATOM 1022 C C . GLY A 1 142 ? 14.796 -2.343 -1.851 1.00 80.12 142 GLY A C 1
ATOM 1023 O O . GLY A 1 142 ? 15.175 -2.595 -0.707 1.00 80.12 142 GLY A O 1
ATOM 1024 N N . GLY A 1 143 ? 13.524 -2.516 -2.226 1.00 87.19 143 GLY A N 1
ATOM 1025 C CA . GLY A 1 143 ? 12.526 -3.184 -1.392 1.00 87.19 143 GLY A CA 1
ATOM 1026 C C . GLY A 1 143 ? 11.404 -2.272 -0.902 1.00 87.19 143 GLY A C 1
ATOM 1027 O O . GLY A 1 143 ? 10.973 -1.340 -1.584 1.00 87.19 143 GLY A O 1
ATOM 1028 N N . VAL A 1 144 ? 10.906 -2.575 0.301 1.00 91.75 144 VAL A N 1
ATOM 1029 C CA . VAL A 1 144 ? 9.803 -1.846 0.936 1.00 91.75 144 VAL A CA 1
ATOM 1030 C C . VAL A 1 144 ? 10.285 -1.085 2.158 1.00 91.75 144 VAL A C 1
ATOM 1032 O O . VAL A 1 144 ? 10.931 -1.658 3.037 1.00 91.75 144 VAL A O 1
ATOM 1035 N N . ARG A 1 145 ? 9.905 0.188 2.248 1.00 90.88 145 ARG A N 1
ATOM 1036 C CA . ARG A 1 145 ? 10.289 1.097 3.335 1.00 90.88 145 ARG A CA 1
ATOM 1037 C C . ARG A 1 145 ? 9.111 1.955 3.768 1.00 90.88 145 ARG A C 1
ATOM 1039 O O . ARG A 1 145 ? 8.281 2.348 2.957 1.00 90.88 145 ARG A O 1
ATOM 1046 N N . GLU A 1 146 ? 9.058 2.254 5.054 1.00 90.38 146 GLU A N 1
ATOM 1047 C CA . GLU A 1 146 ? 8.100 3.198 5.622 1.00 90.38 146 GLU A CA 1
ATOM 1048 C C . GLU A 1 146 ? 8.780 4.557 5.779 1.00 90.38 146 GLU A C 1
ATOM 1050 O O . GLU A 1 146 ? 9.921 4.632 6.245 1.00 90.38 146 GLU A O 1
ATOM 1055 N N . LYS A 1 147 ? 8.107 5.630 5.365 1.00 88.00 147 LYS A N 1
ATOM 1056 C CA . LYS A 1 147 ? 8.654 6.984 5.420 1.00 88.00 147 LYS A CA 1
ATOM 1057 C C . LYS A 1 147 ? 7.553 8.001 5.691 1.00 88.00 147 LYS A C 1
ATOM 1059 O O . LYS A 1 147 ? 6.419 7.860 5.241 1.00 88.00 147 LYS A O 1
ATOM 1064 N N . ALA A 1 148 ? 7.924 9.035 6.434 1.00 85.69 148 ALA A N 1
ATOM 1065 C CA . ALA A 1 148 ? 7.092 10.201 6.657 1.00 85.69 148 ALA A CA 1
ATOM 1066 C C . ALA A 1 148 ? 7.197 11.147 5.448 1.00 85.69 148 ALA A C 1
ATOM 1068 O O . ALA A 1 148 ? 8.306 11.482 5.023 1.00 85.69 148 ALA A O 1
ATOM 1069 N N . VAL A 1 149 ? 6.058 11.555 4.897 1.00 82.94 149 VAL A N 1
ATOM 1070 C CA . VAL A 1 149 ? 5.952 12.445 3.732 1.00 82.94 149 VAL A CA 1
ATOM 1071 C C . VAL A 1 149 ? 5.312 13.743 4.187 1.00 82.94 149 VAL A C 1
ATOM 1073 O O . VAL A 1 149 ? 4.405 13.710 5.017 1.00 82.94 149 VAL A O 1
ATOM 1076 N N . ALA A 1 150 ? 5.787 14.872 3.665 1.00 80.88 150 ALA A N 1
ATOM 1077 C CA . ALA A 1 150 ? 5.089 16.134 3.854 1.00 80.88 150 ALA A CA 1
ATOM 1078 C C . ALA A 1 150 ? 3.664 16.029 3.283 1.00 80.88 150 ALA A C 1
ATOM 1080 O O . ALA A 1 150 ? 3.450 15.369 2.273 1.00 80.88 150 ALA A O 1
ATOM 1081 N N . ASP A 1 151 ? 2.713 16.631 3.984 1.00 74.56 151 ASP A N 1
ATOM 1082 C CA . ASP A 1 151 ? 1.360 16.881 3.489 1.00 74.56 151 ASP A CA 1
ATOM 1083 C C . ASP A 1 151 ? 1.109 18.369 3.714 1.00 74.56 151 ASP A C 1
ATOM 1085 O O . ASP A 1 151 ? 0.634 18.782 4.777 1.00 74.56 151 ASP A O 1
ATOM 1089 N N . ALA A 1 152 ? 1.585 19.190 2.775 1.00 67.69 152 ALA A N 1
ATOM 1090 C CA . ALA A 1 152 ? 1.534 20.646 2.897 1.00 67.69 152 ALA A CA 1
ATOM 1091 C C . ALA A 1 152 ? 0.092 21.185 2.923 1.00 67.69 152 ALA A C 1
ATOM 1093 O O . ALA A 1 152 ? -0.174 22.197 3.580 1.00 67.69 152 ALA A O 1
ATOM 1094 N N . ASP A 1 153 ? -0.825 20.474 2.267 1.00 67.12 153 ASP A N 1
ATOM 1095 C CA . ASP A 1 153 ? -2.224 20.858 2.089 1.00 67.12 153 ASP A CA 1
ATOM 1096 C C . ASP A 1 153 ? -3.177 20.183 3.096 1.00 67.12 153 ASP A C 1
ATOM 1098 O O . ASP A 1 153 ? -4.378 20.475 3.109 1.00 67.12 153 ASP A O 1
ATOM 1102 N N . ASN A 1 154 ? -2.656 19.319 3.982 1.00 70.12 154 ASN A N 1
ATOM 1103 C CA . ASN A 1 154 ? -3.408 18.564 4.994 1.00 70.12 154 ASN A CA 1
ATOM 1104 C C . ASN A 1 154 ? -4.636 17.850 4.392 1.00 70.12 154 ASN A C 1
ATOM 1106 O O . ASN A 1 154 ? -5.725 17.817 4.979 1.00 70.12 154 ASN A O 1
ATOM 1110 N N . ASN A 1 155 ? -4.478 17.330 3.174 1.00 66.88 155 ASN A N 1
ATOM 1111 C CA . ASN A 1 155 ? -5.541 16.666 2.423 1.00 66.88 155 ASN A CA 1
ATOM 1112 C C . ASN A 1 155 ? -5.259 15.171 2.242 1.00 66.88 155 ASN A C 1
ATOM 1114 O O . ASN A 1 155 ? -5.931 14.502 1.452 1.00 66.88 155 ASN A O 1
ATOM 1118 N N . ARG A 1 156 ? -4.276 14.631 2.979 1.00 67.00 156 ARG A N 1
ATOM 1119 C CA . ARG A 1 156 ? -3.876 13.219 3.026 1.00 67.00 156 ARG A CA 1
ATOM 1120 C C . ARG A 1 156 ? -3.322 12.670 1.712 1.00 67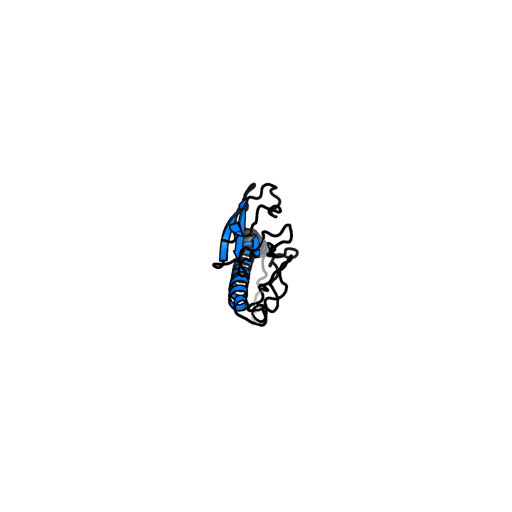.00 156 ARG A C 1
ATOM 1122 O O . ARG A 1 156 ? -2.700 11.618 1.730 1.00 67.00 156 ARG A O 1
ATOM 1129 N N . VAL A 1 157 ? -3.534 13.350 0.590 1.00 65.31 157 VAL A N 1
ATOM 1130 C CA . VAL A 1 157 ? -2.980 13.050 -0.729 1.00 65.31 157 VAL A CA 1
ATOM 1131 C C . VAL A 1 157 ? -1.826 14.021 -0.960 1.00 65.31 157 VAL A C 1
ATOM 1133 O O . VAL A 1 157 ? -2.096 15.208 -1.122 1.00 65.31 157 VAL A O 1
ATOM 1136 N N . PRO A 1 158 ? -0.571 13.547 -0.974 1.00 64.69 158 PRO A N 1
ATOM 1137 C CA . PRO A 1 158 ? 0.581 14.398 -1.243 1.00 64.69 158 PRO A CA 1
ATOM 1138 C C . PRO A 1 158 ? 0.462 15.057 -2.606 1.00 64.69 158 PRO A C 1
ATOM 1140 O O . PRO A 1 158 ? 0.021 14.423 -3.574 1.00 64.69 158 PRO A O 1
ATOM 1143 N N . ASP A 1 159 ? 0.891 16.309 -2.688 1.00 59.66 159 ASP A N 1
ATOM 1144 C CA . ASP A 1 159 ? 0.822 17.054 -3.934 1.00 59.66 159 ASP A CA 1
ATOM 1145 C C . ASP A 1 159 ? 1.711 16.436 -5.016 1.00 59.66 159 ASP A C 1
ATOM 1147 O O . ASP A 1 159 ? 2.718 15.762 -4.756 1.00 59.66 159 ASP A O 1
ATOM 1151 N N . ALA A 1 160 ? 1.353 16.708 -6.273 1.00 50.94 160 ALA A N 1
ATOM 1152 C CA . ALA A 1 160 ? 2.152 16.334 -7.432 1.00 50.94 160 ALA A CA 1
ATOM 1153 C C . ALA A 1 160 ? 3.544 16.994 -7.349 1.00 50.94 160 ALA A C 1
ATOM 1155 O O . ALA A 1 160 ? 3.725 18.150 -7.726 1.00 50.94 160 ALA A O 1
ATOM 1156 N N . GLY A 1 161 ? 4.529 16.249 -6.843 1.00 57.59 161 GLY A N 1
ATOM 1157 C CA . GLY A 1 161 ? 5.902 16.712 -6.622 1.00 57.59 161 GLY A CA 1
ATOM 1158 C C . GLY A 1 161 ? 6.464 16.401 -5.231 1.00 57.59 161 GLY A C 1
ATOM 1159 O O . GLY A 1 161 ? 7.684 16.389 -5.083 1.00 57.59 161 GLY A O 1
ATOM 1160 N N . GLU A 1 162 ? 5.622 16.098 -4.236 1.00 64.69 162 GLU A N 1
ATOM 1161 C CA . GLU A 1 162 ? 6.078 15.709 -2.891 1.00 64.69 162 GLU A CA 1
ATOM 1162 C C . GLU A 1 162 ? 6.502 14.237 -2.826 1.00 64.69 162 GLU A C 1
ATOM 1164 O O . GLU A 1 162 ? 7.498 13.902 -2.181 1.00 64.69 162 GLU A O 1
ATOM 1169 N N . ILE A 1 163 ? 5.808 13.358 -3.559 1.00 72.94 163 ILE A N 1
ATOM 1170 C CA . ILE A 1 163 ? 6.242 11.975 -3.770 1.00 72.94 163 ILE A CA 1
ATOM 1171 C C . ILE A 1 163 ? 6.967 11.878 -5.110 1.00 72.94 163 ILE A C 1
ATOM 1173 O O . ILE A 1 163 ? 6.368 11.945 -6.182 1.00 72.94 163 ILE A O 1
ATOM 1177 N N . THR A 1 164 ? 8.281 11.686 -5.035 1.00 70.62 164 THR A N 1
ATOM 1178 C CA . THR A 1 164 ? 9.157 11.477 -6.191 1.00 70.62 164 THR A CA 1
ATOM 1179 C C . THR A 1 164 ? 9.809 10.102 -6.130 1.00 70.62 164 THR A C 1
ATOM 1181 O O . THR A 1 164 ? 9.827 9.456 -5.083 1.00 70.62 164 THR A O 1
ATOM 1184 N N . LEU A 1 165 ? 10.415 9.676 -7.238 1.00 67.94 165 LEU A N 1
ATOM 1185 C CA . LEU A 1 165 ? 11.238 8.466 -7.287 1.00 67.94 165 LEU A CA 1
ATOM 1186 C C . LEU A 1 165 ? 12.338 8.450 -6.204 1.00 67.94 165 LEU A C 1
ATOM 1188 O O . LEU A 1 165 ? 12.563 7.409 -5.606 1.00 67.94 165 LEU A O 1
ATOM 1192 N N . ALA A 1 166 ? 12.904 9.602 -5.826 1.00 67.19 166 ALA A N 1
ATOM 1193 C CA . ALA A 1 166 ? 13.886 9.705 -4.736 1.00 67.19 166 ALA A CA 1
ATOM 1194 C C . ALA A 1 166 ? 13.292 9.481 -3.328 1.00 67.19 166 ALA A C 1
ATOM 1196 O O . ALA A 1 166 ? 13.993 9.124 -2.384 1.00 67.19 166 ALA A O 1
ATOM 1197 N N . VAL A 1 167 ? 11.982 9.684 -3.139 1.00 73.50 167 VAL A N 1
ATOM 1198 C CA . VAL A 1 167 ? 11.300 9.260 -1.898 1.00 73.50 167 VAL A CA 1
ATOM 1199 C C . VAL A 1 167 ? 11.257 7.731 -1.822 1.00 73.50 167 VAL A C 1
ATOM 1201 O O . VAL A 1 167 ? 11.244 7.161 -0.727 1.00 73.50 167 VAL A O 1
ATOM 1204 N N . CYS A 1 168 ? 11.305 7.101 -2.995 1.00 73.19 168 CYS A N 1
ATOM 1205 C CA . CYS A 1 168 ? 11.369 5.677 -3.232 1.00 73.19 168 CYS A CA 1
ATOM 1206 C C . CYS A 1 168 ? 12.793 5.098 -3.393 1.00 73.19 168 CYS A C 1
ATOM 1208 O O . CYS A 1 168 ? 12.928 3.979 -3.891 1.00 73.19 168 CYS A O 1
ATOM 1210 N N . GLU A 1 169 ? 13.829 5.774 -2.906 1.00 68.19 169 GLU A N 1
ATOM 1211 C CA . GLU A 1 169 ? 15.172 5.194 -2.725 1.00 68.19 169 GLU A CA 1
ATOM 1212 C C . GLU A 1 169 ? 15.547 5.151 -1.237 1.00 68.19 169 GLU A C 1
ATOM 1214 O O . GLU A 1 169 ? 14.958 4.292 -0.533 1.00 68.19 169 GLU A O 1
#